Protein AF-A0A7C1KWV7-F1 (afdb_monomer)

Foldseek 3Di:
DDDDDDQDDQVVVPPPVSVPPRPVPDDDDD

Secondary structure (DSSP, 8-state):
-----------GGGTTGGGTS-GGGS----

pLDDT: mean 95.92, std 3.87, range [80.69, 98.19]

Structure (mmCIF, N/CA/C/O backbone):
data_AF-A0A7C1KWV7-F1
#
_entry.id   AF-A0A7C1KWV7-F1
#
loop_
_atom_site.group_PDB
_atom_site.id
_atom_site.type_symbol
_atom_site.label_atom_id
_atom_site.label_alt_id
_atom_site.label_comp_id
_atom_site.label_asym_id
_atom_site.l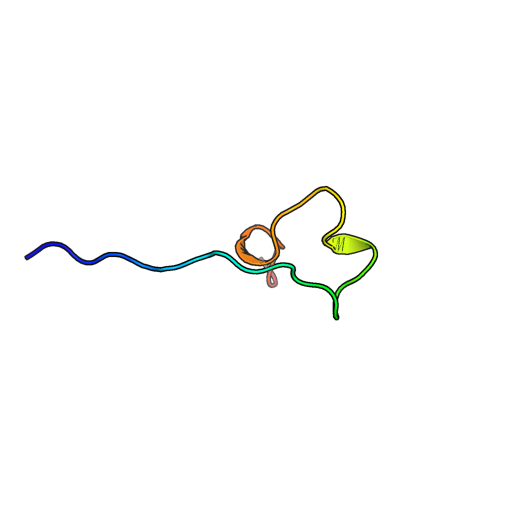abel_entity_id
_atom_site.label_seq_id
_atom_site.pdbx_PDB_ins_code
_atom_site.Cartn_x
_atom_site.Cartn_y
_atom_site.Cartn_z
_atom_site.occupancy
_atom_site.B_iso_or_equiv
_atom_site.auth_seq_id
_atom_site.auth_comp_id
_atom_site.auth_asym_id
_atom_site.auth_atom_id
_atom_site.pdbx_PDB_model_num
ATOM 1 N N . MET A 1 1 ? -14.073 11.669 20.593 1.00 80.69 1 MET A N 1
ATOM 2 C CA . MET A 1 1 ? -12.686 11.768 20.077 1.00 80.69 1 MET A CA 1
ATOM 3 C C . MET A 1 1 ? -12.731 11.582 18.562 1.00 80.69 1 MET A C 1
ATOM 5 O O . MET A 1 1 ? -13.562 10.800 18.118 1.00 80.69 1 MET A O 1
ATOM 9 N N . LYS A 1 2 ? -11.936 12.317 17.772 1.00 88.31 2 LYS A N 1
ATOM 10 C CA . LYS A 1 2 ? -11.884 12.158 16.303 1.00 88.31 2 LYS A CA 1
ATOM 11 C C . LYS A 1 2 ? -10.547 11.527 15.904 1.00 88.31 2 LYS A C 1
ATOM 13 O O . LYS A 1 2 ? -9.524 11.910 16.462 1.00 88.31 2 LYS A O 1
ATOM 18 N N . GLY A 1 3 ? -10.577 10.579 14.968 1.00 94.88 3 GLY A N 1
ATOM 19 C CA . GLY A 1 3 ? -9.395 9.942 14.380 1.00 94.88 3 GLY A CA 1
ATOM 20 C 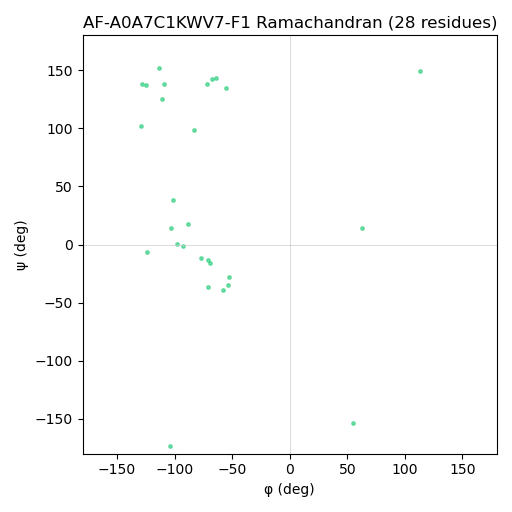C . GLY A 1 3 ? -9.253 10.300 12.902 1.00 94.88 3 GLY A C 1
ATOM 21 O O . GLY A 1 3 ? -10.250 10.577 12.235 1.00 94.88 3 GLY A O 1
ATOM 22 N N . ILE A 1 4 ? -8.018 10.307 12.402 1.00 97.50 4 ILE A N 1
ATOM 23 C CA . ILE A 1 4 ? -7.688 10.548 10.992 1.00 97.50 4 ILE A CA 1
ATOM 24 C C . ILE A 1 4 ? -6.850 9.367 10.499 1.00 97.50 4 ILE A C 1
ATOM 26 O O . ILE A 1 4 ? -5.943 8.921 11.199 1.00 97.50 4 ILE A O 1
ATOM 30 N N . ILE A 1 5 ? -7.148 8.879 9.292 1.00 95.62 5 ILE A N 1
ATOM 31 C CA . ILE A 1 5 ? -6.389 7.823 8.612 1.00 95.62 5 ILE A CA 1
ATOM 32 C C . ILE A 1 5 ? -5.675 8.440 7.410 1.00 95.62 5 ILE A C 1
ATOM 34 O O . ILE A 1 5 ? -6.314 9.036 6.543 1.00 95.62 5 ILE A O 1
ATOM 38 N N . LEU A 1 6 ? -4.354 8.269 7.327 1.00 96.75 6 LEU A N 1
ATOM 39 C CA . LEU A 1 6 ? -3.591 8.636 6.137 1.00 96.75 6 LEU A CA 1
ATOM 40 C C . LEU A 1 6 ? -3.674 7.509 5.098 1.00 96.75 6 LEU A C 1
ATOM 42 O O . LEU A 1 6 ? -2.933 6.533 5.158 1.00 96.75 6 LEU A O 1
ATOM 46 N N . ALA A 1 7 ? -4.572 7.668 4.130 1.00 96.75 7 ALA A N 1
ATOM 47 C CA . ALA A 1 7 ? -4.820 6.721 3.040 1.00 96.75 7 ALA A CA 1
ATOM 48 C C . ALA A 1 7 ? -4.167 7.163 1.709 1.00 96.75 7 ALA A C 1
ATOM 50 O O . ALA A 1 7 ? -4.766 7.028 0.648 1.00 96.75 7 ALA A O 1
ATOM 51 N N . GLY A 1 8 ? -2.956 7.733 1.761 1.00 95.75 8 GLY A N 1
ATOM 52 C CA . GLY A 1 8 ? -2.204 8.208 0.586 1.00 95.75 8 GLY A CA 1
ATOM 53 C C . GLY A 1 8 ? -1.049 7.288 0.157 1.00 95.75 8 GLY A C 1
ATOM 54 O O . GLY A 1 8 ? -0.865 6.201 0.704 1.00 95.75 8 GLY A O 1
ATOM 55 N N . GLY A 1 9 ? -0.245 7.741 -0.813 1.00 97.44 9 GLY A N 1
ATOM 56 C CA . GLY A 1 9 ? 0.960 7.057 -1.314 1.00 97.44 9 GLY A CA 1
ATOM 57 C C . GLY A 1 9 ? 0.844 6.568 -2.767 1.00 97.44 9 GLY A C 1
ATOM 58 O O . GLY A 1 9 ? -0.234 6.209 -3.223 1.00 97.44 9 GLY A O 1
ATO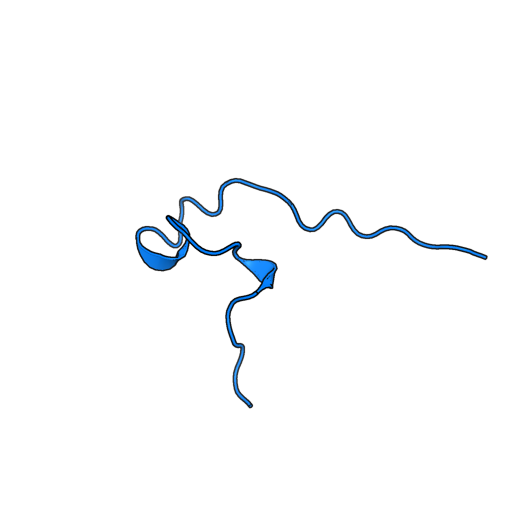M 59 N N . ALA A 1 10 ? 1.966 6.533 -3.498 1.00 96.94 10 ALA A N 1
ATOM 60 C CA . ALA A 1 10 ? 1.988 6.351 -4.959 1.00 96.94 10 ALA A CA 1
ATOM 61 C C . ALA A 1 10 ? 1.613 4.943 -5.474 1.00 96.94 10 ALA A C 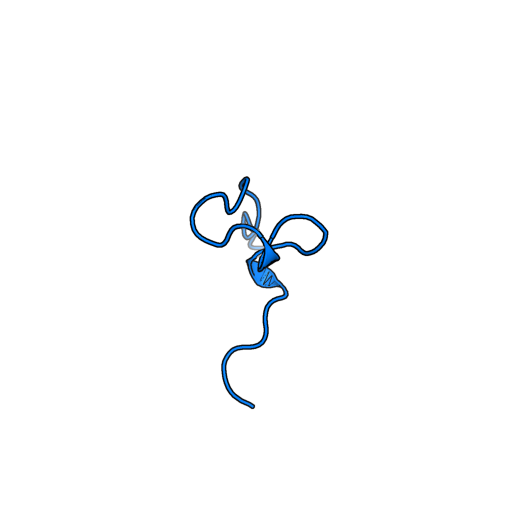1
ATOM 63 O O . ALA A 1 10 ?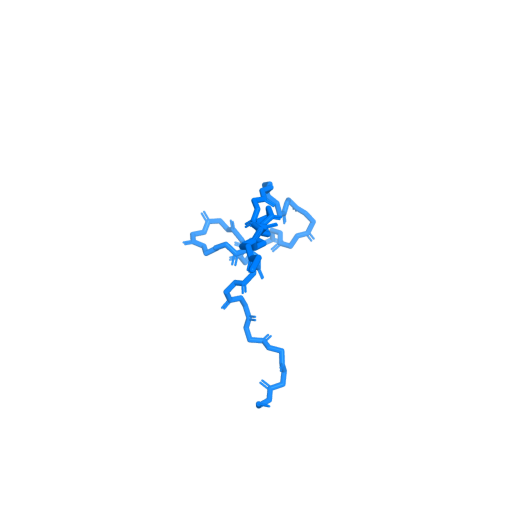 1.422 4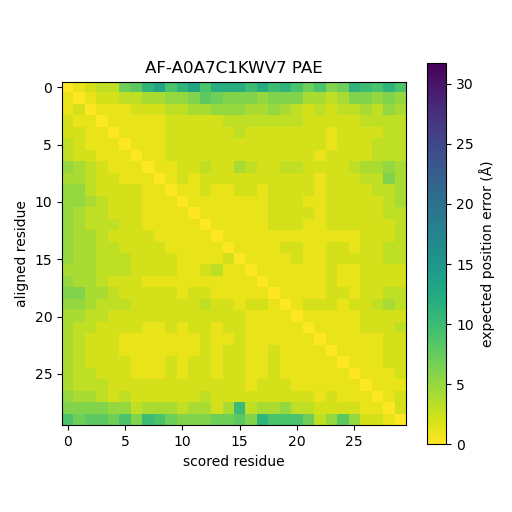.762 -6.670 1.00 96.94 10 ALA A O 1
ATOM 64 N N . GLY A 1 11 ? 1.551 3.924 -4.610 1.00 97.25 11 GLY A N 1
ATOM 65 C CA . 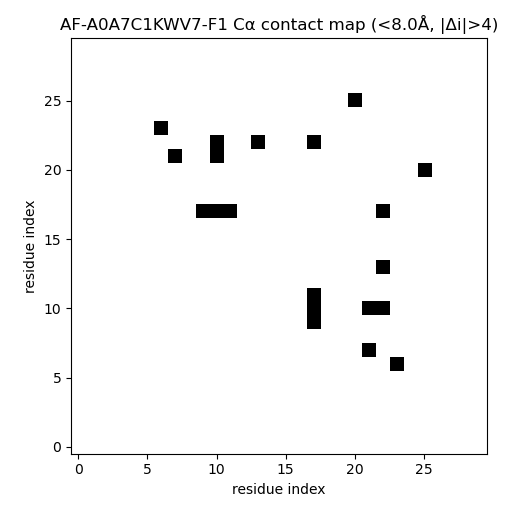GLY A 1 11 ? 1.106 2.580 -5.007 1.00 97.25 11 GLY A CA 1
ATOM 66 C C . GLY A 1 11 ? 1.972 1.863 -6.057 1.00 97.25 11 GLY A C 1
ATOM 67 O O . GLY A 1 11 ? 1.541 0.840 -6.568 1.00 97.25 11 GLY A O 1
ATOM 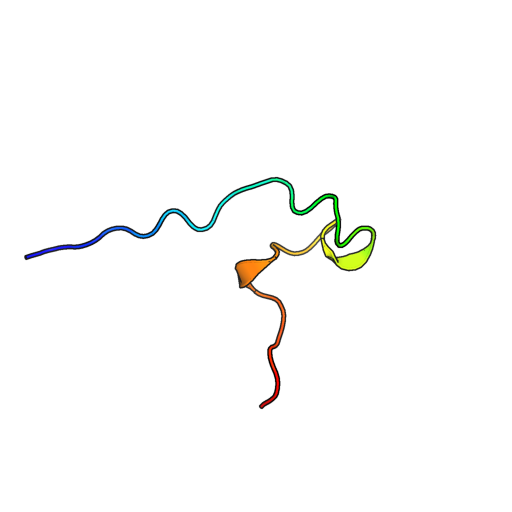68 N N . THR A 1 12 ? 3.194 2.330 -6.346 1.00 97.56 12 THR A N 1
ATOM 69 C CA . THR A 1 12 ? 4.007 1.937 -7.523 1.00 97.56 12 THR A CA 1
ATOM 70 C C . THR A 1 12 ? 4.223 0.435 -7.721 1.00 97.56 12 THR A C 1
ATOM 72 O O . THR A 1 12 ? 4.352 -0.017 -8.852 1.00 97.56 12 THR A O 1
ATOM 75 N N . ARG A 1 13 ? 4.213 -0.367 -6.648 1.00 98.19 13 ARG A N 1
ATOM 76 C CA . ARG A 1 13 ? 4.324 -1.838 -6.724 1.00 98.19 13 ARG A CA 1
ATOM 77 C C . ARG A 1 13 ? 3.101 -2.531 -7.336 1.00 98.19 13 ARG A C 1
ATOM 79 O O . ARG A 1 13 ? 3.194 -3.700 -7.677 1.00 98.19 13 ARG A O 1
ATOM 86 N N . LEU A 1 14 ? 1.969 -1.837 -7.427 1.00 97.44 14 LEU A N 1
ATOM 87 C CA . LEU A 1 14 ? 0.731 -2.317 -8.042 1.00 97.44 14 LEU A CA 1
ATOM 88 C C . LEU A 1 14 ? 0.520 -1.717 -9.437 1.00 97.44 14 LEU A C 1
ATOM 90 O O . LEU A 1 14 ? -0.582 -1.788 -9.974 1.00 97.44 14 LEU A O 1
ATOM 94 N N . TYR A 1 15 ? 1.552 -1.111 -10.032 1.00 96.69 15 TYR A N 1
ATOM 95 C CA . TYR A 1 15 ? 1.498 -0.699 -11.430 1.00 96.69 15 TYR A CA 1
ATOM 96 C C . TYR A 1 15 ? 1.147 -1.908 -12.325 1.00 96.69 15 TYR A C 1
ATOM 98 O O . TYR A 1 15 ? 1.728 -2.978 -12.133 1.00 96.69 15 TYR A O 1
ATOM 106 N N . PRO A 1 16 ? 0.214 -1.772 -13.289 1.00 97.19 16 PRO A N 1
ATOM 107 C CA . PRO A 1 16 ? -0.438 -0.534 -13.741 1.00 97.19 16 PRO A CA 1
ATOM 108 C C . PRO A 1 16 ? -1.771 -0.196 -13.050 1.00 97.19 16 PRO A C 1
ATOM 110 O O . PRO A 1 16 ? -2.355 0.847 -13.330 1.00 97.19 16 PRO A O 1
ATOM 113 N N . ILE A 1 17 ? -2.253 -1.036 -12.135 1.00 97.75 17 ILE A N 1
ATOM 114 C CA . ILE A 1 17 ? -3.586 -0.927 -11.517 1.00 97.75 17 ILE A CA 1
ATOM 115 C C . ILE A 1 17 ? -3.770 0.430 -10.817 1.00 97.75 17 ILE A C 1
ATOM 117 O O . ILE A 1 17 ? -4.828 1.049 -10.915 1.00 97.75 17 ILE A O 1
ATOM 121 N N . THR A 1 18 ? -2.725 0.934 -10.155 1.00 98.06 18 THR A N 1
ATOM 122 C CA . THR A 1 18 ? -2.778 2.207 -9.416 1.00 98.06 18 THR A CA 1
ATOM 123 C C . THR A 1 18 ? -2.446 3.447 -10.253 1.00 98.06 18 THR A C 1
ATOM 125 O O . THR A 1 18 ? -2.116 4.487 -9.688 1.00 98.06 18 THR A O 1
ATOM 128 N N . GLN A 1 19 ? -2.485 3.371 -11.589 1.00 97.88 19 GLN A N 1
ATOM 129 C CA . GLN A 1 19 ? -2.235 4.539 -12.446 1.00 97.88 19 GLN A CA 1
ATOM 130 C C . GLN A 1 19 ? -3.384 5.560 -12.398 1.00 97.88 19 GLN A C 1
ATOM 132 O O . GLN A 1 19 ? -3.135 6.761 -12.444 1.00 97.88 19 GLN A O 1
ATOM 137 N N . VAL A 1 20 ? -4.632 5.085 -12.307 1.00 97.31 20 VAL A N 1
ATOM 138 C CA . VAL A 1 20 ? -5.845 5.930 -12.317 1.00 97.31 20 VAL A CA 1
ATOM 139 C C . VAL A 1 20 ? -6.738 5.730 -11.089 1.00 97.31 20 VAL A C 1
ATOM 141 O O . VAL A 1 20 ? -7.702 6.468 -10.907 1.00 97.31 20 VAL A O 1
ATOM 144 N N . VAL A 1 21 ? -6.415 4.758 -10.228 1.00 97.06 21 VAL A N 1
ATOM 145 C CA . VAL A 1 21 ? -7.161 4.444 -8.998 1.00 97.06 21 VAL A CA 1
ATOM 146 C C . VAL A 1 21 ? -6.210 4.399 -7.798 1.00 97.06 21 VAL A C 1
ATOM 148 O O . VAL A 1 21 ? -5.116 3.842 -7.882 1.00 97.06 21 VAL A O 1
ATOM 151 N N . CYS A 1 22 ? -6.623 4.956 -6.654 1.00 97.56 22 CYS A N 1
ATOM 152 C CA . CYS A 1 22 ? -5.877 4.842 -5.397 1.00 97.56 22 CYS A CA 1
ATOM 153 C C . CYS A 1 22 ? -5.874 3.396 -4.881 1.00 97.56 22 CYS A C 1
ATOM 155 O O . CYS A 1 22 ? -6.900 2.718 -4.915 1.00 97.56 22 CYS A O 1
ATOM 157 N N . LYS A 1 23 ? -4.755 2.944 -4.298 1.00 97.81 23 LYS A N 1
ATOM 158 C CA . LYS A 1 23 ? -4.615 1.579 -3.748 1.00 97.81 23 LYS A CA 1
ATOM 159 C C . LYS A 1 23 ? -5.726 1.214 -2.752 1.00 97.81 23 LYS A C 1
ATOM 161 O O . LYS A 1 23 ? -6.128 0.062 -2.674 1.00 97.81 23 LYS A O 1
ATOM 166 N N . GLN A 1 24 ? -6.189 2.182 -1.973 1.00 97.75 24 GLN A N 1
ATOM 167 C CA . GLN A 1 24 ? -7.158 1.994 -0.895 1.00 97.75 24 GLN A CA 1
ATOM 168 C C . GLN A 1 24 ? -8.595 1.826 -1.401 1.00 97.75 24 GLN A C 1
ATOM 170 O O . GLN A 1 24 ? -9.461 1.455 -0.621 1.00 97.75 24 GLN A O 1
ATOM 175 N N . LEU A 1 25 ? -8.841 2.097 -2.685 1.00 97.81 25 LEU A N 1
ATOM 176 C CA . LEU A 1 25 ? -10.134 1.888 -3.336 1.00 97.81 25 LEU A CA 1
ATOM 177 C C . LEU A 1 25 ? -10.192 0.561 -4.106 1.00 97.81 25 LEU A C 1
ATOM 179 O O . LEU A 1 25 ? -11.203 0.272 -4.739 1.00 97.81 25 LEU A O 1
ATOM 183 N N . LEU A 1 26 ? -9.111 -0.227 -4.101 1.00 97.50 26 LEU A N 1
ATOM 184 C CA . LEU A 1 26 ? -9.099 -1.523 -4.769 1.00 97.50 26 LEU A CA 1
ATOM 185 C C . LEU A 1 26 ? -9.953 -2.525 -3.982 1.00 97.50 26 LEU A C 1
ATOM 187 O O . LEU A 1 26 ? -9.856 -2.554 -2.752 1.00 97.50 26 LEU A O 1
ATOM 191 N N . PRO A 1 27 ? -10.763 -3.352 -4.667 1.00 97.00 27 PRO A N 1
ATOM 192 C CA . PRO A 1 27 ? -11.563 -4.367 -4.002 1.00 97.00 27 PRO A CA 1
ATOM 193 C C . PRO A 1 27 ? -10.656 -5.399 -3.330 1.00 97.00 27 PRO A C 1
ATOM 195 O O . PRO A 1 27 ? -9.601 -5.769 -3.857 1.00 97.00 27 PRO A O 1
ATOM 198 N N . VAL A 1 28 ? -11.086 -5.875 -2.168 1.00 96.50 28 VAL A N 1
ATOM 199 C CA . VAL A 1 28 ? -10.453 -6.977 -1.447 1.00 96.50 28 VAL A CA 1
ATOM 200 C C . VAL A 1 28 ? -11.560 -7.965 -1.125 1.00 96.50 28 VAL A C 1
ATOM 202 O O . VAL A 1 28 ? -12.314 -7.725 -0.194 1.00 96.50 28 VAL A O 1
ATOM 205 N N . TYR A 1 29 ? -11.639 -9.048 -1.905 1.00 96.94 29 TYR A N 1
ATOM 206 C CA . TYR A 1 29 ? -12.780 -9.975 -1.885 1.00 96.94 29 TYR A CA 1
ATOM 207 C C . TYR A 1 29 ? -14.125 -9.254 -2.120 1.00 96.94 29 TYR A C 1
ATOM 209 O O . TYR A 1 29 ? -14.143 -8.244 -2.836 1.00 96.94 29 TYR A O 1
ATOM 217 N N . ASP A 1 30 ? -15.218 -9.827 -1.608 1.00 85.75 30 ASP A N 1
ATOM 218 C CA . ASP A 1 30 ? -16.564 -9.257 -1.513 1.00 85.75 30 ASP A CA 1
ATOM 219 C C . ASP A 1 30 ? -16.780 -8.452 -0.218 1.00 85.75 3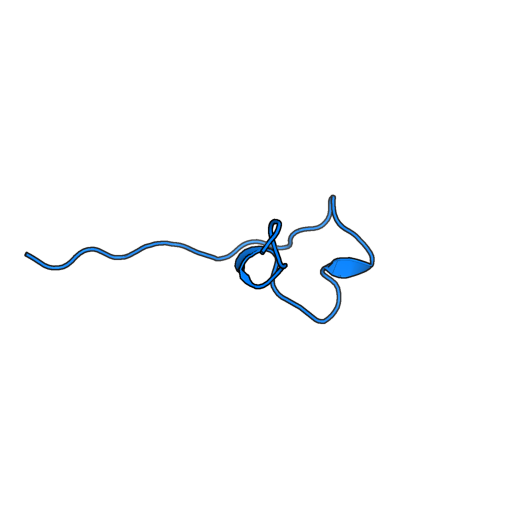0 ASP A C 1
ATOM 221 O O . ASP A 1 30 ? -16.408 -8.934 0.877 1.00 85.75 30 ASP A O 1
#

Radius of gyration: 11.7 Å; Cα contacts (8 Å, |Δi|>4): 10; chains: 1; bounding box: 21×22×34 Å

Sequence (30 aa):
MKGIILAGGAGTRLYPITQVVCKQLLPVYD

Solvent-accessible surface area (backbone atoms only — not comparable to full-atom values): 2303 Å² total; per-residue (Å²): 140,90,87,86,82,88,84,77,77,77,45,70,92,47,62,74,68,35,75,89,42,62,69,85,74,56,84,73,84,131